Protein AF-A0A139WBH4-F1 (afdb_monomer)

Nearest PDB structures (foldseek):
  6y8w-assembly1_B  TM=2.605E-01  e=1.385E+00  Rhodospirillum rubrum
  5n76-assembly2_C  TM=2.200E-01  e=1.145E+00  Rhodospirillum rubrum

Sequence (106 aa):
MNLRVLLVVLVIICALQLVDVSAARKAATQCKHKKYGVFKIGERKPYPNKTCAEIICKSTGKLSSLQCSRHLKGKNGCKIVAGDRKKPFPNCCPQISCPVKDTNKG

pLDDT: mean 81.92, std 13.38, range [43.59, 95.38]

Foldseek 3Di:
DDPVVVVVVVVVVVVVVPPDPCPPLPQQQWAADPVPGIGGAQDWDFDPVLAQWIWHQHSSSDIDIDHADPDPDADVQKDWAQFDSVDHPPRRHIDIGHPDPPPPDD

Solvent-accessible surface area (backbone atoms only — not comparable to full-atom values): 6640 Å² total; per-residue (Å²): 134,57,72,70,57,54,53,53,51,52,52,53,53,56,60,65,68,69,71,70,90,68,72,75,78,68,73,38,71,44,20,79,40,95,89,80,44,76,32,47,51,72,38,71,44,75,39,92,82,78,52,65,24,33,37,32,14,40,74,84,32,42,75,41,79,47,65,58,80,90,76,77,73,74,50,95,83,30,44,78,40,84,33,45,79,90,46,62,63,72,55,22,30,66,44,81,50,61,70,81,76,80,88,77,75,134

Organism: Tribolium castaneum (NCBI:txid7070)

Structure (mmCIF, N/CA/C/O backbone):
data_AF-A0A139WBH4-F1
#
_entry.id   AF-A0A139WBH4-F1
#
loop_
_atom_site.group_PDB
_atom_site.id
_atom_site.type_symbol
_atom_site.label_atom_id
_atom_site.label_alt_id
_atom_site.label_comp_id
_atom_site.label_asym_id
_atom_site.label_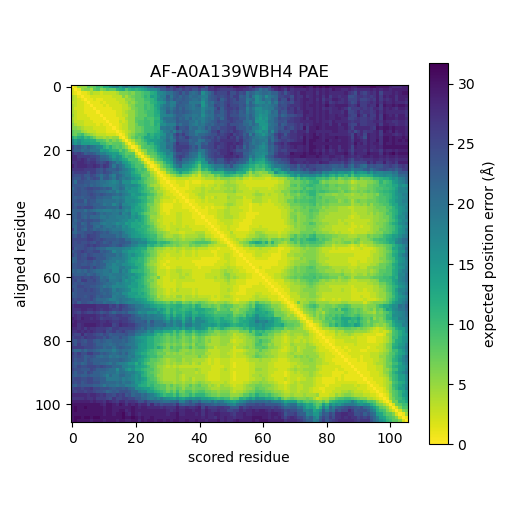entity_id
_atom_site.label_seq_id
_atom_site.pdbx_PDB_ins_code
_atom_site.Cartn_x
_atom_site.Cartn_y
_atom_site.Cartn_z
_atom_site.occupancy
_atom_site.B_iso_or_equiv
_atom_site.auth_seq_id
_atom_site.auth_comp_id
_atom_site.auth_asym_id
_atom_site.auth_atom_id
_atom_site.pdbx_PDB_model_num
ATOM 1 N N . MET A 1 1 ? -3.456 -10.143 63.291 1.00 57.62 1 MET A N 1
ATOM 2 C CA . MET A 1 1 ? -3.971 -10.456 61.938 1.00 57.62 1 MET A CA 1
ATOM 3 C C . MET A 1 1 ? -3.464 -11.841 61.554 1.00 57.62 1 MET A C 1
ATOM 5 O O . MET A 1 1 ? -2.264 -12.059 61.605 1.00 57.62 1 MET A O 1
ATOM 9 N N . ASN A 1 2 ? -4.357 -12.804 61.312 1.00 79.38 2 ASN A N 1
ATOM 10 C CA . ASN A 1 2 ? -3.994 -14.222 61.185 1.00 79.38 2 ASN A CA 1
ATOM 11 C C . ASN A 1 2 ? -3.351 -14.521 59.822 1.00 79.38 2 ASN A C 1
ATOM 13 O O . ASN A 1 2 ? -3.902 -14.135 58.795 1.00 79.38 2 ASN A O 1
ATOM 17 N N . LEU A 1 3 ? -2.242 -15.268 59.796 1.00 79.75 3 L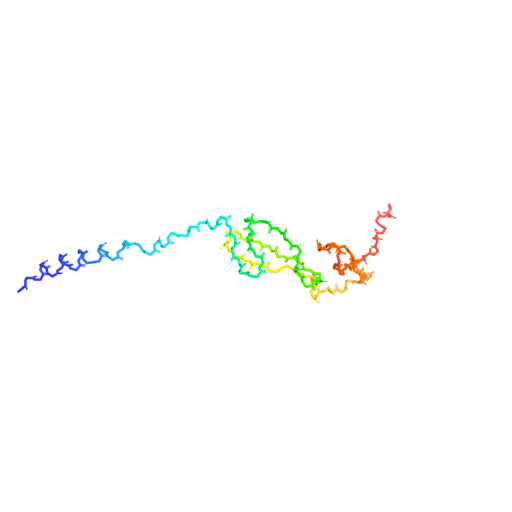EU A N 1
ATOM 18 C CA . LEU A 1 3 ? -1.532 -15.670 58.567 1.00 79.75 3 LEU A CA 1
ATOM 19 C C . LEU A 1 3 ? -2.460 -16.342 57.535 1.00 79.75 3 LEU A C 1
ATOM 21 O O . LEU A 1 3 ? -2.334 -16.127 56.334 1.00 79.75 3 LEU A O 1
ATOM 25 N N . ARG A 1 4 ? -3.456 -17.096 58.017 1.00 84.62 4 ARG A N 1
ATOM 26 C CA . ARG A 1 4 ? -4.501 -17.707 57.181 1.00 84.62 4 ARG A CA 1
ATOM 27 C C . ARG A 1 4 ? -5.379 -16.667 56.478 1.00 84.62 4 ARG A C 1
ATOM 29 O O . ARG A 1 4 ? -5.730 -16.855 55.324 1.00 84.62 4 ARG A O 1
ATOM 36 N N . VAL A 1 5 ? -5.690 -15.558 57.148 1.00 82.38 5 VAL A N 1
ATOM 37 C CA . VAL A 1 5 ? -6.473 -14.451 56.576 1.00 82.38 5 VAL A CA 1
ATOM 38 C C . VAL A 1 5 ? -5.648 -13.709 55.524 1.00 82.38 5 VAL A C 1
ATOM 40 O O . VAL A 1 5 ? -6.170 -13.394 54.462 1.00 82.38 5 VAL A O 1
ATOM 43 N N . LEU A 1 6 ? -4.345 -13.512 55.763 1.00 82.62 6 LEU A N 1
ATOM 44 C CA . LEU A 1 6 ? -3.438 -12.894 54.788 1.00 82.62 6 LEU A CA 1
ATOM 45 C C . LEU A 1 6 ? -3.334 -13.716 53.491 1.00 82.62 6 LEU A C 1
ATOM 47 O O . LEU A 1 6 ? -3.395 -13.151 52.402 1.00 82.62 6 LEU A O 1
ATOM 51 N N . LEU A 1 7 ? -3.230 -15.045 53.601 1.00 85.75 7 LEU A N 1
ATOM 52 C CA . LEU A 1 7 ? -3.181 -15.941 52.440 1.00 85.75 7 LEU A CA 1
ATOM 53 C C . LEU A 1 7 ? -4.481 -15.907 51.629 1.00 85.75 7 LEU A C 1
ATOM 55 O O . LEU A 1 7 ? -4.430 -15.833 50.405 1.00 85.75 7 LEU A O 1
ATOM 59 N N . VAL A 1 8 ? -5.638 -15.898 52.295 1.00 87.62 8 VAL A N 1
ATOM 60 C CA . VAL A 1 8 ? -6.941 -15.808 51.617 1.00 87.62 8 VAL A CA 1
ATOM 61 C C . VAL A 1 8 ? -7.083 -14.474 50.879 1.00 87.62 8 VAL A C 1
ATOM 63 O O . VAL A 1 8 ? -7.501 -14.455 49.724 1.00 87.62 8 VAL A O 1
ATOM 66 N N . VAL A 1 9 ? -6.668 -13.367 51.501 1.00 87.50 9 VAL A N 1
ATOM 67 C CA . VAL A 1 9 ? -6.700 -12.035 50.875 1.00 87.50 9 VAL A CA 1
ATOM 68 C C . VAL A 1 9 ? -5.783 -11.975 49.648 1.00 87.50 9 VAL A C 1
ATOM 70 O O . VAL A 1 9 ? -6.201 -11.476 48.605 1.00 87.50 9 VAL A O 1
ATOM 73 N N . LEU A 1 10 ? -4.571 -12.535 49.724 1.00 83.69 10 LEU A N 1
ATOM 74 C CA . LEU A 1 10 ? -3.637 -12.574 48.591 1.00 83.69 10 LEU A CA 1
ATOM 75 C C . LEU A 1 10 ? -4.165 -13.407 47.413 1.00 83.69 10 LEU A C 1
ATOM 77 O O . LEU A 1 10 ? -4.016 -12.996 46.262 1.00 83.69 10 LEU A O 1
ATOM 81 N N . VAL A 1 11 ? -4.821 -14.539 47.681 1.00 85.81 11 VAL A N 1
ATOM 82 C CA . VAL A 1 11 ? -5.423 -15.384 46.634 1.00 85.81 11 VAL A CA 1
ATOM 83 C C . VAL A 1 11 ? -6.585 -14.665 45.940 1.00 85.81 11 VAL A C 1
ATOM 85 O O . VAL A 1 11 ? -6.670 -14.696 44.712 1.00 85.81 11 VAL A O 1
ATOM 88 N N . ILE A 1 12 ? -7.437 -13.965 46.696 1.00 82.31 12 ILE A N 1
ATOM 89 C CA . ILE A 1 12 ? -8.554 -13.183 46.142 1.00 82.31 12 ILE A CA 1
ATOM 90 C C . ILE A 1 12 ? -8.035 -12.031 45.270 1.00 82.31 12 ILE A C 1
ATOM 92 O O . ILE A 1 12 ? -8.541 -11.821 44.169 1.00 82.31 12 ILE A O 1
ATOM 96 N N . ILE A 1 13 ? -6.994 -11.319 45.715 1.00 82.00 13 ILE A N 1
ATOM 97 C CA . ILE A 1 13 ? -6.382 -10.233 44.935 1.00 82.00 13 ILE A CA 1
ATOM 98 C C . ILE A 1 13 ? -5.773 -10.776 43.634 1.00 82.00 13 ILE A C 1
ATOM 100 O O . ILE A 1 13 ? -6.039 -10.215 42.575 1.00 82.00 13 ILE A O 1
ATOM 104 N N . CYS A 1 14 ? -5.024 -11.884 43.673 1.00 76.81 14 CYS A N 1
ATOM 105 C CA . CYS A 1 14 ? -4.474 -12.508 42.461 1.00 76.81 14 CYS A CA 1
ATOM 106 C C . CYS A 1 14 ? -5.567 -12.933 41.470 1.00 76.81 14 CYS A C 1
ATOM 108 O O . CYS A 1 14 ? -5.424 -12.708 40.270 1.00 76.81 14 CYS A O 1
ATOM 110 N N . ALA A 1 15 ? -6.671 -13.505 41.959 1.00 72.88 15 ALA A N 1
ATOM 111 C CA . ALA A 1 15 ? -7.794 -13.902 41.112 1.00 72.88 15 ALA A CA 1
ATOM 112 C C . ALA A 1 15 ? -8.475 -12.696 40.437 1.00 72.88 15 ALA A C 1
ATOM 114 O O . ALA A 1 15 ? -8.874 -12.790 39.277 1.00 72.88 15 ALA A O 1
ATOM 115 N N . LEU A 1 16 ? -8.554 -11.550 41.123 1.00 67.56 16 LEU A N 1
ATOM 116 C CA . LEU A 1 16 ? -9.121 -10.309 40.580 1.00 67.56 16 LEU A CA 1
ATOM 117 C C . LEU A 1 16 ? -8.220 -9.622 39.537 1.00 67.56 16 LEU A C 1
ATOM 119 O O . LEU A 1 16 ? -8.724 -8.847 38.734 1.00 67.56 16 LEU A O 1
ATOM 123 N N . GLN A 1 17 ? -6.911 -9.895 39.518 1.00 65.31 17 GLN A N 1
ATOM 124 C CA . GLN A 1 17 ? -5.968 -9.301 38.552 1.00 65.31 17 GLN A CA 1
ATOM 125 C C . GLN A 1 17 ? -5.809 -10.123 37.255 1.00 65.31 17 GLN A C 1
ATOM 127 O O . GLN A 1 17 ? -5.133 -9.678 36.330 1.00 65.31 17 GLN A O 1
ATOM 132 N N . LEU A 1 18 ? -6.407 -11.319 37.161 1.00 58.62 18 LEU A N 1
ATOM 133 C CA . LEU A 1 18 ? -6.310 -12.193 35.977 1.00 58.62 18 LEU A CA 1
ATOM 134 C C . LEU A 1 18 ? -7.391 -11.929 34.917 1.00 58.62 18 LEU A C 1
ATOM 136 O O . LEU A 1 18 ? -7.325 -12.485 33.818 1.00 58.62 18 LEU A O 1
ATOM 140 N N . VAL A 1 19 ? -8.371 -11.079 35.217 1.00 59.06 19 VAL A N 1
ATOM 141 C CA . VAL A 1 19 ? -9.389 -10.645 34.258 1.00 59.06 19 VAL A CA 1
ATOM 142 C C . VAL A 1 19 ? -8.891 -9.411 33.494 1.00 59.06 19 VAL A C 1
ATOM 144 O O . VAL A 1 19 ? -8.681 -8.345 34.060 1.00 59.06 19 VAL A O 1
ATOM 147 N N . ASP A 1 20 ? -8.703 -9.611 32.184 1.00 53.50 20 ASP A N 1
ATOM 148 C CA . ASP A 1 20 ? -8.619 -8.603 31.114 1.00 53.50 20 ASP A CA 1
ATOM 149 C C . ASP A 1 20 ? -7.251 -8.006 30.707 1.00 53.50 20 ASP A C 1
ATOM 151 O O . ASP A 1 20 ? -7.139 -6.827 30.377 1.00 53.50 20 ASP A O 1
ATOM 155 N N . VAL A 1 21 ? -6.230 -8.853 30.496 1.00 55.41 21 VAL A N 1
ATOM 156 C CA . VAL A 1 21 ? -5.191 -8.585 29.455 1.00 55.41 21 VAL A CA 1
ATOM 157 C C . VAL A 1 21 ? -5.656 -9.064 28.063 1.00 55.41 21 VAL A C 1
ATOM 159 O O . VAL A 1 21 ? -4.938 -9.022 27.069 1.00 55.41 21 VAL A O 1
ATOM 162 N N . SER A 1 22 ? -6.918 -9.457 27.934 1.00 50.84 22 SER A N 1
ATOM 163 C CA . SER A 1 22 ? -7.560 -9.739 26.652 1.00 50.84 22 SER A CA 1
ATOM 164 C C . SER A 1 22 ? -8.212 -8.470 26.124 1.00 50.84 22 SER A C 1
ATOM 166 O O . SER A 1 22 ? -9.417 -8.441 25.894 1.00 50.84 22 SER A O 1
ATOM 168 N N . ALA A 1 23 ? -7.432 -7.398 25.940 1.00 55.12 23 ALA A N 1
ATOM 169 C CA . ALA A 1 23 ? -7.896 -6.231 25.203 1.00 55.12 23 ALA A CA 1
ATOM 170 C C . ALA A 1 23 ? -8.408 -6.723 23.846 1.00 55.12 23 ALA A C 1
ATOM 172 O O . ALA A 1 23 ? -7.624 -7.083 22.961 1.00 55.12 23 ALA A O 1
ATOM 173 N N . ALA A 1 24 ? -9.734 -6.810 23.737 1.00 50.16 24 ALA A N 1
ATOM 174 C CA . ALA A 1 24 ? -10.451 -7.278 22.577 1.00 50.16 24 ALA A CA 1
ATOM 175 C C . ALA A 1 24 ? -9.875 -6.563 21.359 1.00 50.16 24 ALA A C 1
ATOM 177 O O . ALA A 1 24 ? -10.110 -5.370 21.145 1.00 50.16 24 ALA A O 1
ATOM 178 N N . ARG A 1 25 ? -9.091 -7.284 20.551 1.00 55.62 25 ARG A N 1
ATOM 179 C CA . ARG A 1 25 ? -8.715 -6.817 19.222 1.00 55.62 25 ARG A CA 1
ATOM 180 C C . ARG A 1 25 ? -10.001 -6.839 18.413 1.00 55.62 25 ARG A C 1
ATOM 182 O O . ARG A 1 25 ? -10.264 -7.805 17.705 1.00 55.62 25 ARG A O 1
ATOM 189 N N . LYS A 1 26 ? -10.835 -5.803 18.552 1.00 57.84 26 LYS A N 1
ATOM 190 C CA . LYS A 1 26 ? -11.927 -5.546 17.617 1.00 57.84 26 LYS A CA 1
ATOM 191 C C . LYS A 1 26 ? -11.291 -5.603 16.237 1.00 57.84 26 LYS A C 1
ATOM 193 O O . LYS A 1 26 ? -10.432 -4.777 15.927 1.00 57.84 26 LYS A O 1
ATOM 198 N N . ALA A 1 27 ? -11.660 -6.616 15.457 1.00 64.19 27 ALA A N 1
ATOM 199 C CA . ALA A 1 27 ? -11.269 -6.701 14.065 1.00 64.19 27 ALA A CA 1
ATOM 200 C C . ALA A 1 27 ? -11.723 -5.391 13.421 1.00 64.19 27 ALA A C 1
ATOM 202 O O . ALA A 1 27 ? -12.916 -5.085 13.374 1.00 64.19 27 ALA 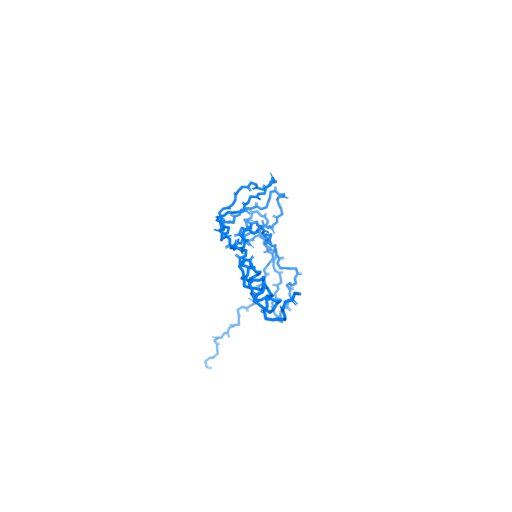A O 1
ATOM 203 N N . ALA A 1 28 ? -10.766 -4.548 13.047 1.00 71.00 28 ALA A N 1
ATOM 204 C CA . ALA A 1 28 ? -11.088 -3.277 12.438 1.00 71.00 28 ALA A CA 1
ATOM 205 C C . ALA A 1 28 ? -11.816 -3.568 11.123 1.00 71.00 28 ALA A C 1
ATOM 207 O O . ALA A 1 28 ? -11.294 -4.279 10.274 1.00 71.00 28 ALA A O 1
ATOM 208 N N . THR A 1 29 ? -13.027 -3.044 10.961 1.00 82.19 29 THR A N 1
ATOM 209 C CA . THR A 1 29 ? -13.852 -3.261 9.760 1.00 82.19 29 THR A CA 1
ATOM 210 C C . THR A 1 29 ? -13.527 -2.276 8.638 1.00 82.19 29 THR A C 1
ATOM 212 O O . THR A 1 29 ? -13.916 -2.476 7.488 1.00 82.19 29 THR A O 1
ATOM 215 N N . GLN A 1 30 ? -12.800 -1.205 8.961 1.00 91.19 30 GLN A N 1
ATOM 216 C CA . GLN A 1 30 ? -12.426 -0.139 8.041 1.00 91.19 30 GLN A CA 1
ATOM 217 C C . GLN A 1 30 ? -11.223 0.648 8.565 1.00 91.19 30 GLN A C 1
ATOM 219 O O . GLN A 1 30 ? -11.011 0.757 9.775 1.00 91.19 30 GLN A O 1
ATOM 224 N N . CYS A 1 31 ? -10.480 1.259 7.651 1.00 92.25 31 CYS A N 1
ATOM 225 C CA . CYS A 1 31 ? -9.436 2.224 7.955 1.00 92.25 31 CYS A CA 1
ATOM 226 C C . CYS A 1 31 ? -9.985 3.636 7.748 1.00 92.25 31 CYS A C 1
ATOM 228 O O . CYS A 1 31 ? -10.497 3.957 6.675 1.00 92.25 31 CYS A O 1
ATOM 230 N N . LYS A 1 32 ? -9.847 4.499 8.757 1.00 91.50 32 LYS A N 1
ATOM 231 C CA . LYS A 1 32 ? -10.202 5.920 8.662 1.00 91.50 32 LYS A CA 1
ATOM 232 C C . LYS A 1 32 ? -8.937 6.763 8.720 1.00 91.50 32 LYS A C 1
ATOM 234 O O . LYS A 1 32 ? -8.134 6.603 9.635 1.00 91.50 32 LYS A O 1
ATOM 239 N N . HIS A 1 33 ? -8.770 7.677 7.772 1.00 90.38 33 HIS A N 1
ATOM 240 C CA . HIS A 1 33 ? -7.637 8.594 7.762 1.00 90.38 33 HIS A CA 1
ATOM 241 C C . HIS A 1 33 ? -8.062 9.983 7.305 1.00 90.38 33 HIS A C 1
ATOM 243 O O . HIS A 1 33 ? -8.668 10.128 6.246 1.00 90.38 33 HIS A O 1
ATOM 249 N N . LYS A 1 34 ? -7.683 11.021 8.062 1.00 88.75 34 LYS A N 1
ATOM 250 C CA . LYS A 1 34 ? -8.112 12.411 7.810 1.00 88.75 34 LYS A CA 1
ATOM 251 C C . LYS A 1 34 ? -7.839 12.876 6.372 1.00 88.75 34 LYS A C 1
ATOM 253 O O . LYS A 1 34 ? -8.670 13.541 5.778 1.00 88.75 34 LYS A O 1
ATOM 258 N N . LYS A 1 35 ? -6.691 12.487 5.804 1.00 89.00 35 LYS A N 1
ATOM 259 C CA . LYS A 1 35 ? -6.253 12.902 4.457 1.00 89.00 35 LYS A CA 1
ATOM 260 C C . LYS A 1 35 ? -6.774 12.029 3.310 1.00 89.00 35 LYS A C 1
ATOM 262 O O . LYS A 1 35 ? -6.866 12.501 2.187 1.00 89.00 35 LYS A O 1
ATOM 267 N N . TYR A 1 36 ? -7.040 10.749 3.568 1.00 87.50 36 TYR A N 1
ATOM 268 C CA . TYR A 1 36 ? -7.319 9.763 2.510 1.00 87.50 36 TYR A CA 1
ATOM 269 C C . TYR A 1 36 ? -8.766 9.257 2.544 1.00 87.50 36 TYR A C 1
ATOM 271 O O . TYR A 1 36 ? -9.186 8.530 1.650 1.00 87.50 36 TYR A O 1
ATOM 279 N N . GLY A 1 37 ? -9.532 9.652 3.561 1.00 90.62 37 GLY A N 1
ATOM 280 C CA . GLY A 1 37 ? -10.909 9.235 3.756 1.00 90.62 37 GLY A CA 1
ATOM 281 C C . GLY A 1 37 ? -11.021 7.864 4.416 1.00 90.62 37 GLY A C 1
ATOM 282 O O . GLY A 1 37 ? -10.183 7.459 5.230 1.00 90.62 37 GLY A O 1
ATOM 283 N N . VAL A 1 38 ? -12.111 7.178 4.086 1.00 92.3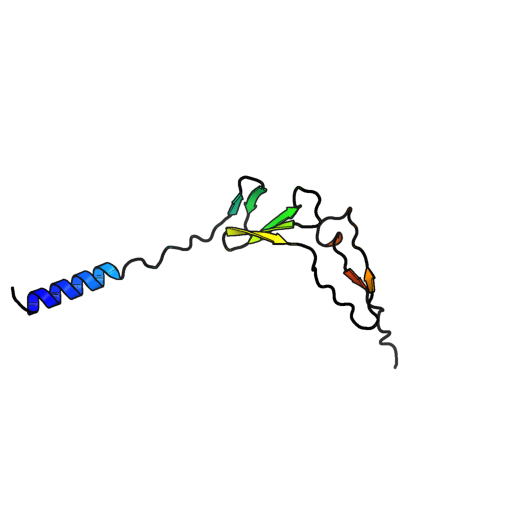1 38 VAL A N 1
ATOM 284 C CA . VAL A 1 38 ? -12.472 5.870 4.637 1.00 92.31 38 VAL A CA 1
ATOM 285 C C . VAL A 1 38 ? -12.223 4.784 3.593 1.00 92.31 38 VAL A C 1
ATOM 287 O O . VAL A 1 38 ? -12.492 4.972 2.402 1.00 92.31 38 VAL A O 1
ATOM 290 N N . PHE A 1 39 ? -11.696 3.657 4.062 1.00 94.25 39 PHE A N 1
ATOM 291 C CA . PHE A 1 39 ? -11.418 2.465 3.273 1.00 94.25 39 PHE A CA 1
ATOM 292 C C . PHE A 1 39 ? -11.999 1.247 3.979 1.00 94.25 39 PHE A C 1
ATOM 294 O O . PHE A 1 39 ? -11.757 1.054 5.172 1.00 94.25 39 PHE A O 1
ATOM 301 N N . LYS A 1 40 ? -12.701 0.391 3.248 1.00 94.50 40 LYS A N 1
ATOM 302 C CA . LYS A 1 40 ? -13.032 -0.960 3.699 1.00 94.50 40 LYS A CA 1
ATOM 303 C C . LYS A 1 40 ? -11.756 -1.795 3.762 1.00 94.50 40 LYS A C 1
ATOM 305 O O . LYS A 1 40 ? -10.805 -1.550 3.022 1.00 94.50 40 LYS A O 1
ATOM 310 N N . ILE A 1 41 ? -11.722 -2.797 4.633 1.00 93.88 41 ILE A N 1
ATOM 311 C CA . ILE A 1 41 ? -10.606 -3.751 4.668 1.00 93.88 41 ILE A CA 1
ATOM 312 C C . ILE A 1 41 ? -10.428 -4.387 3.284 1.00 93.88 41 ILE A C 1
ATOM 314 O O . ILE A 1 41 ? -11.396 -4.811 2.660 1.00 93.88 41 ILE A O 1
ATOM 318 N N . GLY A 1 42 ? -9.189 -4.419 2.796 1.00 91.88 42 GLY A N 1
ATOM 319 C CA . GLY A 1 42 ? -8.833 -4.903 1.462 1.00 91.88 42 GLY A CA 1
ATOM 320 C C . GLY A 1 42 ? -9.058 -3.896 0.329 1.00 91.88 42 GLY A C 1
ATOM 321 O O . GLY A 1 42 ? -8.530 -4.108 -0.762 1.00 91.88 42 GLY A O 1
ATOM 322 N N . GLU A 1 43 ? -9.771 -2.791 0.570 1.00 94.38 43 GLU A N 1
ATOM 323 C CA . GLU A 1 43 ? -9.998 -1.753 -0.438 1.00 94.38 43 GLU A CA 1
ATOM 324 C C . GLU A 1 43 ? -8.687 -1.054 -0.803 1.00 94.38 43 GLU A C 1
ATOM 326 O O . GLU A 1 43 ? -7.868 -0.730 0.068 1.00 94.38 43 GLU A O 1
ATOM 331 N N . ARG A 1 44 ? -8.522 -0.804 -2.104 1.00 93.94 44 ARG A N 1
ATOM 332 C CA . ARG A 1 44 ? -7.365 -0.141 -2.705 1.00 93.94 44 ARG A CA 1
ATOM 333 C C . ARG A 1 44 ? -7.817 1.118 -3.429 1.00 93.94 44 ARG A C 1
ATOM 335 O O . ARG A 1 44 ? -8.810 1.082 -4.152 1.00 93.94 44 ARG A O 1
ATOM 342 N N . LYS A 1 45 ? -7.087 2.221 -3.256 1.00 92.81 45 LYS A N 1
ATOM 343 C CA . LYS A 1 45 ? -7.302 3.462 -4.021 1.00 92.81 45 LYS A CA 1
ATOM 344 C C . LYS A 1 45 ? -5.984 4.025 -4.542 1.00 92.81 45 LYS A C 1
ATOM 346 O O . LYS A 1 45 ? -4.961 3.870 -3.869 1.00 92.81 45 LYS A O 1
ATOM 351 N N . PRO A 1 46 ? -6.002 4.726 -5.688 1.00 91.44 46 PRO A N 1
ATOM 352 C CA . PRO A 1 46 ? -4.838 5.452 -6.176 1.00 91.44 46 PRO A CA 1
ATOM 353 C C . PRO A 1 46 ? -4.319 6.447 -5.139 1.00 91.44 46 PRO A C 1
ATOM 355 O O . PRO A 1 46 ? -5.094 7.075 -4.411 1.00 91.44 46 PRO A O 1
ATOM 358 N N . TYR A 1 47 ? -3.001 6.619 -5.082 1.00 90.69 47 TYR A N 1
ATOM 359 C CA . TYR A 1 47 ? -2.407 7.630 -4.220 1.00 90.69 47 TYR A CA 1
ATOM 360 C C . TYR A 1 47 ? -2.675 9.045 -4.792 1.00 90.69 47 TYR A C 1
ATOM 362 O O . TYR A 1 47 ? -2.431 9.286 -5.976 1.00 90.69 47 TYR A O 1
ATOM 370 N N . PRO A 1 48 ? -3.140 10.022 -3.988 1.00 84.69 48 PRO A N 1
ATOM 371 C CA . PRO A 1 48 ? -3.683 11.289 -4.503 1.00 84.69 48 PRO A CA 1
ATOM 372 C C . PRO A 1 48 ? -2.670 12.246 -5.160 1.00 84.69 48 PRO A C 1
ATOM 374 O O . PRO A 1 48 ? -3.068 13.179 -5.846 1.00 84.69 48 PRO A O 1
ATOM 377 N N . ASN A 1 49 ? -1.362 12.050 -4.981 1.00 84.44 49 ASN A N 1
ATOM 378 C CA . ASN A 1 49 ? -0.314 12.953 -5.483 1.00 84.44 49 ASN A CA 1
ATOM 379 C C . ASN A 1 49 ? 0.248 12.551 -6.866 1.00 84.44 49 ASN A C 1
ATOM 381 O O . ASN A 1 49 ? 1.389 12.890 -7.173 1.00 84.44 49 ASN A O 1
ATOM 385 N N . LYS A 1 50 ? -0.504 11.784 -7.671 1.00 78.12 50 LYS A N 1
ATOM 386 C CA . LYS A 1 50 ? -0.075 11.256 -8.987 1.00 78.12 50 LYS A CA 1
ATOM 387 C C . LYS A 1 50 ? 1.206 10.402 -8.959 1.00 78.12 50 LYS A C 1
ATOM 389 O O . LYS A 1 50 ? 1.796 10.139 -10.004 1.00 78.12 50 LYS A O 1
ATOM 394 N N . THR A 1 51 ? 1.651 9.953 -7.786 1.00 87.94 51 THR A N 1
ATOM 395 C CA . THR A 1 51 ? 2.742 8.977 -7.685 1.00 87.94 51 THR A CA 1
ATOM 396 C C . THR A 1 51 ? 2.221 7.598 -8.077 1.00 87.94 51 THR A C 1
ATOM 398 O O . THR A 1 51 ? 1.083 7.257 -7.760 1.00 87.94 51 THR A O 1
ATOM 401 N N . CYS A 1 52 ? 3.059 6.789 -8.733 1.00 92.38 52 CYS A N 1
ATOM 402 C CA . CYS A 1 52 ? 2.753 5.389 -9.024 1.00 92.38 52 CYS A CA 1
ATOM 403 C C . CYS A 1 52 ? 2.752 4.555 -7.731 1.00 92.38 52 CYS A C 1
ATOM 405 O O . CYS A 1 52 ? 3.745 3.931 -7.350 1.00 92.38 52 CYS A O 1
ATOM 407 N N . ALA A 1 53 ? 1.638 4.630 -7.014 1.00 93.56 53 ALA A N 1
ATOM 408 C CA . ALA A 1 53 ? 1.406 3.979 -5.742 1.00 93.56 53 ALA A CA 1
ATOM 409 C C . ALA A 1 53 ? -0.100 3.834 -5.503 1.00 93.56 53 ALA A C 1
ATOM 411 O O . ALA A 1 53 ? -0.915 4.591 -6.041 1.00 93.56 53 ALA A O 1
ATOM 412 N N . GLU A 1 54 ? -0.464 2.901 -4.635 1.00 94.25 54 GLU A N 1
ATOM 413 C CA . GLU A 1 54 ? -1.827 2.762 -4.130 1.00 94.25 54 GLU A CA 1
ATOM 414 C C . GLU A 1 54 ? -1.838 2.693 -2.605 1.00 94.25 54 GLU A C 1
ATOM 416 O O . GLU A 1 54 ? -0.845 2.350 -1.959 1.00 94.25 54 GLU A O 1
ATOM 421 N N . ILE A 1 55 ? -2.970 3.056 -2.018 1.00 94.81 55 ILE A N 1
ATOM 422 C CA . ILE A 1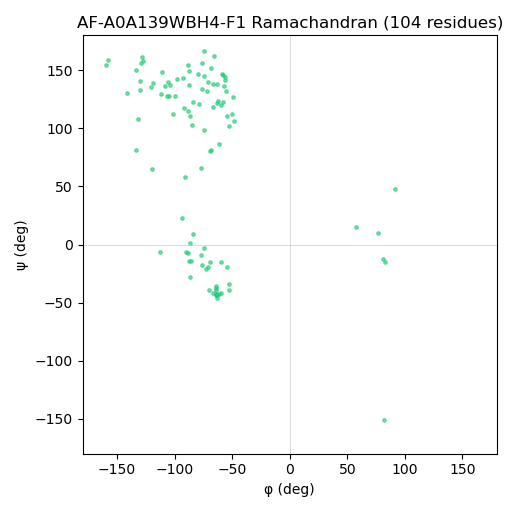 55 ? -3.226 2.942 -0.587 1.00 94.81 55 ILE A CA 1
ATOM 423 C C . ILE A 1 55 ? -4.165 1.759 -0.390 1.00 94.81 55 ILE A C 1
ATOM 425 O O . ILE A 1 55 ? -5.222 1.711 -1.016 1.00 94.81 55 ILE A O 1
ATOM 429 N N . ILE A 1 56 ? -3.791 0.836 0.494 1.00 95.12 56 ILE A N 1
ATOM 430 C CA . ILE A 1 56 ? -4.598 -0.323 0.876 1.00 95.12 56 ILE A CA 1
ATOM 431 C C . ILE A 1 56 ? -4.917 -0.292 2.369 1.00 95.12 56 ILE A C 1
ATOM 433 O O . ILE A 1 56 ? -4.052 -0.003 3.201 1.00 95.12 56 ILE A O 1
ATOM 437 N N . CYS A 1 57 ? -6.151 -0.638 2.720 1.00 95.38 57 CYS A N 1
ATOM 438 C CA . CYS A 1 57 ? -6.524 -0.902 4.104 1.00 95.38 57 CYS A CA 1
ATOM 439 C C . CYS A 1 57 ? -6.246 -2.367 4.459 1.00 95.38 57 CYS A C 1
ATOM 441 O O . CYS A 1 57 ? -6.896 -3.276 3.945 1.00 95.38 57 CYS A O 1
ATOM 443 N N . LYS A 1 58 ? -5.256 -2.619 5.321 1.00 93.56 58 LYS A N 1
ATOM 444 C CA . LYS A 1 58 ? -4.914 -3.980 5.766 1.00 93.56 58 LYS A CA 1
ATOM 445 C C . LYS A 1 58 ? -5.931 -4.488 6.787 1.00 93.56 58 LYS A C 1
ATOM 447 O O . LYS A 1 58 ? -6.511 -3.692 7.516 1.00 93.56 58 LYS A O 1
ATOM 452 N N . SER A 1 59 ? -6.053 -5.811 6.922 1.00 89.94 59 SER A N 1
ATOM 453 C CA . SER A 1 59 ? -6.905 -6.490 7.922 1.00 89.94 59 SER A CA 1
ATOM 454 C C . SER A 1 59 ? -6.650 -6.061 9.371 1.00 89.94 59 SER A C 1
ATOM 456 O O . SER A 1 59 ? -7.511 -6.206 10.229 1.00 89.94 59 SER A O 1
ATOM 458 N N . THR A 1 60 ? -5.485 -5.473 9.644 1.00 87.44 60 THR A N 1
ATOM 459 C CA . THR A 1 60 ? -5.133 -4.870 10.933 1.00 87.44 60 THR A CA 1
ATOM 460 C C . THR A 1 60 ? -5.824 -3.528 11.207 1.00 87.44 60 THR A C 1
ATOM 462 O O . THR A 1 60 ? -5.589 -2.942 12.261 1.00 87.44 60 THR A O 1
ATOM 465 N N . GLY A 1 61 ? -6.616 -2.994 10.270 1.00 87.94 61 GLY A N 1
ATOM 466 C CA . GLY A 1 61 ? -7.220 -1.661 10.375 1.00 87.94 61 GLY A CA 1
ATOM 467 C C . GLY A 1 61 ? -6.262 -0.510 10.093 1.00 87.94 61 GLY A C 1
ATOM 468 O O . GLY A 1 61 ? -6.595 0.648 10.343 1.00 87.94 61 GLY A O 1
ATOM 469 N N . LYS A 1 62 ? -5.061 -0.809 9.590 1.00 89.94 62 LYS A N 1
ATOM 470 C CA . LYS A 1 62 ? -4.042 0.191 9.260 1.00 89.94 62 LYS A CA 1
ATOM 471 C C . LYS A 1 62 ? -3.974 0.409 7.754 1.00 89.94 62 LYS A C 1
ATOM 473 O O . LYS A 1 62 ? -3.967 -0.548 6.976 1.00 89.94 62 LYS A O 1
ATOM 478 N N . LEU A 1 63 ? -3.859 1.673 7.349 1.00 93.31 63 LEU A N 1
ATOM 479 C CA . LEU A 1 63 ? -3.504 2.009 5.975 1.00 93.31 63 LEU A CA 1
ATOM 480 C C . LEU A 1 63 ? -2.042 1.656 5.712 1.00 93.31 63 LEU A C 1
ATOM 482 O O . LEU A 1 63 ? -1.167 1.882 6.547 1.00 93.31 63 LEU A O 1
ATOM 486 N N . SER A 1 64 ? -1.787 1.127 4.526 1.00 93.00 64 SER A N 1
ATOM 487 C CA . SER A 1 64 ? -0.456 0.857 4.002 1.00 93.00 64 SER A CA 1
ATOM 488 C C . SER A 1 64 ? -0.366 1.451 2.607 1.00 93.00 64 SER A C 1
ATOM 490 O O . SER A 1 64 ? -1.314 1.347 1.832 1.00 93.00 64 SER A O 1
ATOM 492 N N . SER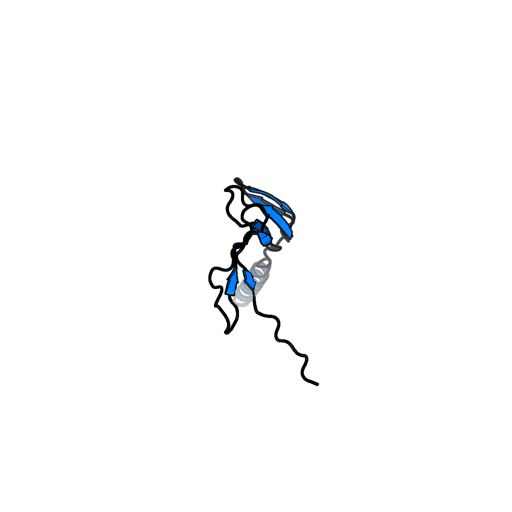 A 1 65 ? 0.773 2.039 2.265 1.00 92.31 65 SER A N 1
ATOM 493 C CA . SER A 1 65 ? 1.088 2.377 0.880 1.00 92.31 65 SER A CA 1
ATOM 494 C C . SER A 1 65 ? 1.762 1.185 0.204 1.00 92.31 65 SER A C 1
ATOM 496 O O . SER A 1 65 ? 2.619 0.522 0.792 1.00 92.31 65 SER A O 1
ATOM 498 N N . LEU A 1 66 ? 1.358 0.903 -1.028 1.00 92.75 66 LEU A N 1
ATOM 499 C CA . LEU A 1 66 ? 2.041 -0.001 -1.941 1.00 92.75 66 LEU A CA 1
ATOM 500 C C . LEU A 1 66 ? 2.722 0.856 -3.003 1.00 92.75 66 LEU A C 1
ATOM 502 O O . LEU A 1 66 ? 2.107 1.744 -3.588 1.00 92.75 66 LEU A O 1
ATOM 506 N N . GLN A 1 67 ? 4.013 0.620 -3.198 1.00 92.94 67 GLN A N 1
ATOM 507 C CA . GLN A 1 67 ? 4.868 1.361 -4.121 1.00 92.94 67 GLN A CA 1
ATOM 508 C C . GLN A 1 67 ? 5.595 0.374 -5.030 1.00 92.94 67 GLN A C 1
ATOM 510 O O . GLN A 1 67 ? 5.709 -0.811 -4.705 1.00 92.94 67 GLN A O 1
ATOM 515 N N . CYS A 1 68 ? 6.107 0.860 -6.158 1.00 91.44 68 CYS A N 1
ATOM 516 C CA . CYS A 1 68 ? 6.942 0.050 -7.035 1.00 91.44 68 CYS A CA 1
ATOM 517 C C . CYS A 1 68 ? 8.169 -0.489 -6.296 1.00 91.44 68 CYS A C 1
ATOM 519 O O . CYS A 1 68 ? 8.742 0.176 -5.427 1.00 91.44 68 CYS A O 1
ATOM 521 N N . SER A 1 69 ? 8.596 -1.693 -6.669 1.00 86.12 69 SER A N 1
ATOM 522 C CA . SER A 1 69 ? 9.787 -2.299 -6.087 1.00 86.12 69 SER A CA 1
ATOM 523 C C . SER A 1 69 ? 11.021 -1.450 -6.415 1.00 86.12 69 SER A C 1
ATOM 525 O O . SER A 1 69 ? 11.324 -1.216 -7.583 1.00 86.12 69 SER A O 1
ATOM 527 N N . ARG A 1 70 ? 11.734 -0.976 -5.384 1.00 75.94 70 ARG A N 1
ATOM 528 C CA . ARG A 1 70 ? 12.938 -0.132 -5.535 1.00 75.94 70 ARG A CA 1
ATOM 529 C C . ARG A 1 70 ? 14.179 -0.918 -5.959 1.00 75.94 70 ARG A C 1
ATOM 531 O O . ARG A 1 70 ? 15.139 -0.334 -6.446 1.00 75.94 70 ARG A O 1
ATOM 538 N N . HIS A 1 71 ? 14.153 -2.238 -5.790 1.00 72.12 71 HIS A N 1
ATOM 539 C CA . HIS A 1 71 ? 15.275 -3.128 -6.075 1.00 72.12 71 HIS A CA 1
ATOM 540 C C . HIS A 1 71 ? 14.891 -4.145 -7.149 1.00 72.12 71 HIS A C 1
ATOM 542 O O . HIS A 1 71 ? 14.830 -5.347 -6.896 1.00 72.12 71 HIS A O 1
ATOM 548 N N . LEU A 1 72 ? 14.627 -3.667 -8.364 1.00 76.69 72 LEU A N 1
ATOM 549 C CA . LEU A 1 72 ? 14.613 -4.549 -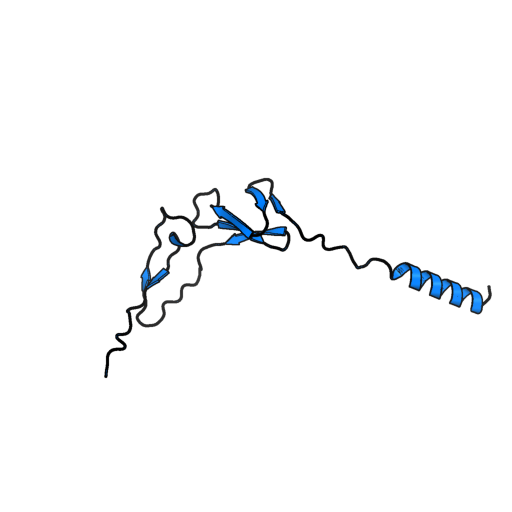9.527 1.00 76.69 72 LEU A CA 1
ATOM 550 C C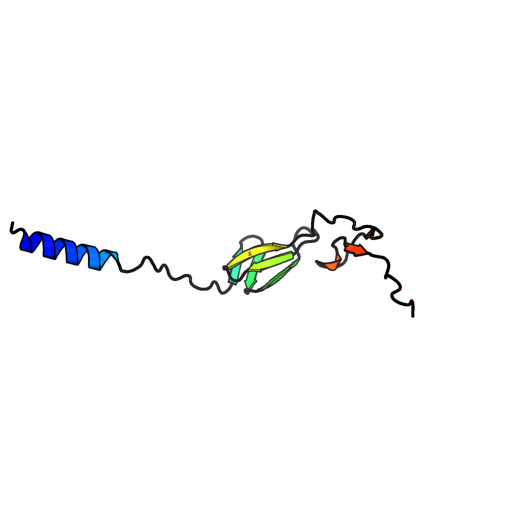 . LEU A 1 72 ? 16.068 -4.882 -9.864 1.00 76.69 72 LEU A C 1
ATOM 552 O O . LEU A 1 72 ? 16.775 -4.080 -10.467 1.00 76.69 72 LEU A O 1
ATOM 556 N N . LYS A 1 73 ? 16.545 -6.047 -9.421 1.00 73.69 73 LYS A N 1
ATOM 557 C CA . LYS A 1 73 ? 17.840 -6.564 -9.868 1.00 73.69 73 LYS A CA 1
ATOM 558 C C . LYS A 1 73 ? 17.654 -7.171 -11.254 1.00 73.69 73 LYS A C 1
ATOM 560 O O . LYS A 1 73 ? 16.851 -8.088 -11.422 1.00 73.69 73 LYS A O 1
ATOM 565 N N . GLY A 1 74 ? 18.391 -6.656 -12.236 1.00 66.38 74 GLY A N 1
ATOM 566 C CA . GLY A 1 74 ? 18.496 -7.299 -13.541 1.00 66.38 74 GLY A CA 1
ATOM 567 C C . GLY A 1 74 ? 19.038 -8.716 -13.358 1.00 66.38 74 GLY A C 1
ATOM 568 O O . GLY A 1 74 ? 20.093 -8.907 -12.758 1.00 66.38 74 GLY A O 1
ATOM 569 N N . LYS A 1 75 ? 18.288 -9.714 -13.822 1.00 71.38 75 LYS A N 1
ATOM 570 C CA . LYS A 1 75 ? 18.764 -11.098 -13.941 1.00 71.38 75 LYS A CA 1
ATOM 571 C C . LYS A 1 75 ? 19.437 -11.250 -15.309 1.00 71.38 75 LYS A C 1
ATOM 573 O O . LYS A 1 75 ? 19.030 -10.564 -16.241 1.00 71.38 75 LYS A O 1
ATOM 578 N N . ASN A 1 76 ? 20.442 -12.120 -15.447 1.00 78.19 76 ASN A N 1
ATOM 579 C CA . ASN A 1 76 ? 21.171 -12.300 -16.713 1.00 78.19 76 ASN A CA 1
ATOM 580 C C . ASN A 1 76 ? 20.218 -12.484 -17.904 1.00 78.19 76 ASN A C 1
ATOM 582 O O . ASN A 1 76 ? 19.331 -13.337 -17.871 1.00 78.19 76 ASN A O 1
ATOM 586 N N . GLY A 1 77 ? 20.409 -11.664 -18.940 1.00 80.69 77 GLY A N 1
ATOM 587 C CA . GLY A 1 77 ? 19.570 -11.631 -20.140 1.00 80.69 77 GLY A CA 1
ATOM 588 C C . GLY A 1 77 ? 18.285 -10.807 -20.013 1.00 80.69 77 GLY A C 1
ATOM 589 O O . GLY A 1 77 ? 17.711 -10.458 -21.035 1.00 80.69 77 GLY A O 1
ATOM 590 N N . CYS A 1 78 ? 17.843 -10.435 -18.809 1.00 87.44 78 CYS A N 1
ATOM 591 C CA . CYS A 1 78 ? 16.633 -9.642 -18.600 1.00 87.44 78 CYS A CA 1
ATOM 592 C C . CYS A 1 78 ? 16.931 -8.139 -18.531 1.00 87.44 78 CYS A C 1
ATOM 594 O O . CYS A 1 78 ? 17.927 -7.712 -17.944 1.00 87.44 78 CYS A O 1
ATOM 596 N N . LYS A 1 79 ? 16.026 -7.322 -19.073 1.00 88.00 79 LYS A N 1
ATOM 597 C CA . LYS A 1 79 ? 16.102 -5.855 -19.038 1.00 88.00 79 LYS A CA 1
ATOM 598 C C . LYS A 1 79 ? 15.009 -5.286 -18.141 1.00 88.00 79 LYS A C 1
ATOM 600 O O . LYS A 1 79 ? 13.916 -5.841 -18.051 1.00 88.00 79 LYS A O 1
ATOM 605 N N . ILE A 1 80 ? 15.297 -4.161 -17.494 1.00 89.19 80 ILE A N 1
ATOM 606 C CA . ILE A 1 80 ? 14.279 -3.378 -16.790 1.00 89.19 80 ILE A CA 1
ATOM 607 C C . ILE A 1 80 ? 13.615 -2.470 -17.823 1.00 89.19 80 ILE A C 1
ATOM 609 O O . ILE A 1 80 ? 14.291 -1.686 -18.486 1.00 89.19 80 ILE A O 1
ATOM 613 N N . VAL A 1 81 ? 12.300 -2.587 -17.961 1.00 89.94 81 VAL A N 1
ATOM 614 C CA . VAL A 1 81 ? 11.485 -1.783 -18.872 1.00 89.94 81 VAL A CA 1
ATOM 615 C C . VAL A 1 81 ? 10.655 -0.813 -18.044 1.00 89.94 81 VAL A C 1
ATOM 617 O O . VAL A 1 81 ? 10.115 -1.175 -16.996 1.00 89.94 81 VAL A O 1
ATOM 620 N N . ALA A 1 82 ? 10.581 0.440 -18.488 1.00 89.88 82 ALA A N 1
ATOM 621 C CA . ALA A 1 82 ? 9.761 1.446 -17.830 1.00 89.88 82 ALA A CA 1
ATOM 622 C C . ALA A 1 82 ? 8.272 1.064 -17.898 1.00 89.88 82 ALA A C 1
ATOM 624 O O . ALA A 1 82 ? 7.787 0.611 -18.932 1.00 89.88 82 ALA A O 1
ATOM 625 N N . GLY A 1 83 ? 7.552 1.269 -16.793 1.00 90.69 83 GLY A N 1
ATOM 626 C CA . GLY A 1 83 ? 6.098 1.128 -16.757 1.00 90.69 83 GLY A CA 1
ATOM 627 C C . GLY A 1 83 ? 5.386 2.297 -17.431 1.00 90.69 83 GLY A C 1
ATOM 628 O O . GLY A 1 83 ? 5.971 3.360 -17.665 1.00 90.69 83 GLY A O 1
ATOM 629 N N . ASP A 1 84 ? 4.092 2.128 -17.689 1.00 92.50 84 ASP A N 1
ATOM 630 C CA . ASP A 1 84 ? 3.264 3.177 -18.283 1.00 92.50 84 ASP A CA 1
ATOM 631 C C . ASP A 1 84 ? 2.741 4.127 -17.202 1.00 92.50 84 ASP A C 1
ATOM 633 O O . ASP A 1 84 ? 1.781 3.827 -16.490 1.00 92.50 84 ASP A O 1
ATOM 637 N N . ARG A 1 85 ? 3.349 5.312 -17.103 1.00 89.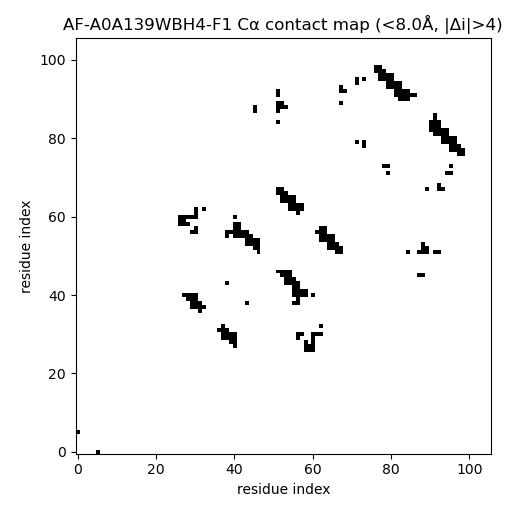06 85 ARG A N 1
ATOM 638 C CA . ARG A 1 85 ? 2.997 6.331 -16.099 1.00 89.06 85 ARG A CA 1
ATOM 639 C C . ARG A 1 85 ? 1.544 6.818 -16.180 1.00 89.06 85 ARG A C 1
ATOM 641 O O . ARG A 1 85 ? 1.093 7.459 -15.234 1.00 89.06 85 ARG A O 1
ATOM 648 N N . LYS A 1 86 ? 0.824 6.558 -17.278 1.00 90.69 86 LYS A N 1
ATOM 649 C CA . LYS A 1 86 ? -0.598 6.910 -17.427 1.00 90.69 86 LYS A CA 1
ATOM 650 C C . LYS A 1 86 ? -1.537 5.825 -16.895 1.00 90.69 86 LYS A C 1
ATOM 652 O O . LYS A 1 86 ? -2.722 6.093 -16.713 1.00 90.69 86 LYS A O 1
ATOM 657 N N . LYS A 1 87 ? -1.035 4.613 -16.643 1.00 91.44 87 LYS A N 1
ATOM 658 C CA . LYS A 1 87 ? -1.825 3.503 -16.102 1.00 91.44 87 LYS A CA 1
ATOM 659 C C . LYS A 1 87 ? -1.830 3.512 -14.568 1.00 91.44 87 LYS A C 1
ATOM 661 O O . LYS A 1 87 ? -0.906 4.033 -13.948 1.00 91.44 87 LYS A O 1
ATOM 666 N N . PRO A 1 88 ? -2.859 2.935 -13.928 1.00 90.75 88 PRO A N 1
ATOM 667 C CA . PRO A 1 88 ? -2.873 2.774 -12.478 1.00 90.75 88 PRO A CA 1
ATOM 668 C C . PRO A 1 88 ? -1.779 1.807 -12.005 1.00 90.75 88 PRO A C 1
ATOM 670 O O . PRO A 1 88 ? -1.259 0.998 -12.777 1.00 90.75 88 PRO A O 1
ATOM 673 N N . PHE A 1 89 ? -1.447 1.862 -10.713 1.00 93.12 89 PHE A N 1
ATOM 674 C CA . PHE A 1 89 ? -0.629 0.832 -10.070 1.00 93.12 89 PHE A CA 1
ATOM 675 C C . PHE A 1 89 ? -1.291 -0.550 -10.253 1.00 93.12 89 PHE A C 1
ATOM 677 O O . PHE A 1 89 ? -2.517 -0.635 -10.184 1.00 93.12 89 PHE A O 1
ATOM 684 N N . PRO A 1 90 ? -0.529 -1.635 -10.486 1.00 92.38 90 PRO A N 1
ATOM 685 C CA . PRO A 1 90 ? 0.933 -1.715 -10.599 1.00 92.38 90 PRO A CA 1
ATOM 686 C C . PRO A 1 90 ? 1.479 -1.445 -12.013 1.00 92.38 90 PRO A C 1
ATOM 688 O O . PRO A 1 90 ? 2.686 -1.502 -12.219 1.00 92.38 90 PRO A O 1
ATOM 691 N N . ASN A 1 91 ? 0.634 -1.141 -12.998 1.00 92.25 91 ASN A N 1
ATOM 692 C CA . ASN A 1 91 ? 1.038 -1.042 -14.408 1.00 92.25 91 ASN A CA 1
ATOM 693 C C . ASN A 1 91 ? 1.909 0.185 -14.727 1.00 92.25 91 ASN A C 1
ATOM 695 O O . ASN A 1 91 ? 2.626 0.190 -15.727 1.00 92.25 91 ASN A O 1
ATOM 699 N N . CYS A 1 92 ? 1.887 1.207 -13.873 1.00 93.00 92 CYS A N 1
ATOM 700 C CA . CYS A 1 92 ? 2.836 2.317 -13.946 1.00 93.00 92 CYS A CA 1
ATOM 701 C C . CYS A 1 92 ? 4.231 1.994 -13.402 1.00 93.00 92 CYS A C 1
ATOM 703 O O . CYS A 1 92 ? 5.146 2.806 -13.558 1.00 93.00 92 CYS A O 1
ATOM 705 N N . CYS A 1 93 ? 4.418 0.835 -12.763 1.00 93.00 93 CYS A N 1
ATOM 706 C CA . CYS A 1 93 ? 5.713 0.438 -12.233 1.00 93.00 93 CYS A CA 1
ATOM 707 C C . CYS A 1 93 ? 6.627 -0.121 -13.325 1.00 93.00 93 CYS A C 1
ATOM 709 O O . CYS A 1 93 ? 6.147 -0.802 -14.231 1.00 93.00 93 CYS A O 1
ATOM 711 N N . PRO A 1 94 ? 7.950 0.104 -13.221 1.00 92.12 94 PRO A N 1
ATOM 712 C CA . PRO A 1 94 ? 8.910 -0.603 -14.054 1.00 92.12 94 PRO A CA 1
ATOM 713 C C . PRO A 1 94 ? 8.801 -2.117 -13.842 1.00 92.12 94 PRO A C 1
ATOM 715 O O . PRO A 1 94 ? 8.513 -2.585 -12.737 1.00 92.12 94 PRO A O 1
ATOM 718 N N . GLN A 1 95 ? 9.044 -2.873 -14.907 1.00 89.56 95 GLN A N 1
ATOM 719 C CA . GLN A 1 95 ? 8.934 -4.329 -14.932 1.00 89.56 95 GLN A CA 1
ATOM 720 C C . GLN A 1 95 ? 10.222 -4.957 -15.459 1.00 89.56 95 GLN A C 1
ATOM 722 O O . GLN A 1 95 ? 11.006 -4.318 -16.159 1.00 89.56 95 GLN A O 1
ATOM 727 N N . ILE A 1 96 ? 10.450 -6.224 -15.118 1.00 89.06 96 ILE A N 1
ATOM 728 C CA . ILE A 1 96 ? 11.557 -7.005 -15.671 1.00 89.06 96 ILE A CA 1
ATOM 729 C C . ILE A 1 96 ? 11.028 -7.741 -16.899 1.00 89.06 96 ILE A C 1
ATOM 731 O O . ILE A 1 96 ? 10.148 -8.588 -16.780 1.00 89.06 96 ILE A O 1
ATOM 735 N N . SER A 1 97 ? 11.589 -7.430 -18.063 1.00 87.56 97 SER A N 1
ATOM 736 C CA . SER A 1 97 ? 11.338 -8.148 -19.307 1.00 87.56 97 SER A CA 1
ATOM 737 C C . SER A 1 97 ? 12.505 -9.088 -19.573 1.00 87.56 97 SER A C 1
ATOM 739 O O . SER A 1 97 ? 13.624 -8.643 -19.840 1.00 87.56 97 SER A O 1
ATOM 741 N N . CYS A 1 98 ? 12.254 -10.389 -19.487 1.00 86.50 98 CYS A N 1
ATOM 742 C CA . CYS A 1 98 ? 13.224 -11.413 -19.848 1.00 86.50 98 CYS A CA 1
ATOM 743 C C . CYS A 1 98 ? 12.949 -11.908 -21.272 1.00 86.50 98 CYS A C 1
ATOM 745 O O . CYS A 1 98 ? 11.780 -12.041 -21.635 1.00 86.50 98 CYS A O 1
ATOM 747 N N . PRO A 1 99 ? 13.986 -12.207 -22.071 1.00 82.81 99 PRO A N 1
ATOM 748 C CA . PRO A 1 99 ? 13.800 -12.956 -23.298 1.00 82.81 99 PRO A CA 1
ATOM 749 C C . PRO A 1 99 ? 13.145 -14.287 -22.939 1.00 82.81 99 PRO A C 1
ATOM 751 O O . PRO A 1 99 ? 13.514 -14.929 -21.947 1.00 82.81 99 PRO A O 1
ATOM 754 N N . VAL A 1 100 ? 12.151 -14.676 -23.729 1.00 78.12 100 VAL A N 1
ATOM 755 C CA . VAL A 1 100 ? 11.593 -16.022 -23.662 1.00 78.12 100 VAL A CA 1
ATOM 756 C C . VAL A 1 100 ? 12.758 -16.953 -23.970 1.00 78.12 100 VAL A C 1
ATOM 758 O O . VAL A 1 100 ? 13.407 -16.809 -25.002 1.00 78.12 100 VAL A O 1
ATOM 761 N N . LYS A 1 101 ? 13.111 -17.842 -23.041 1.00 65.94 101 LYS A N 1
ATOM 762 C CA . LYS A 1 101 ? 14.022 -18.923 -23.404 1.00 65.94 101 LYS A CA 1
ATOM 763 C C . LYS A 1 101 ? 13.241 -19.786 -24.380 1.00 65.94 101 LYS A C 1
ATOM 765 O O . LYS A 1 101 ? 12.207 -20.318 -23.986 1.00 65.94 101 LYS A O 1
ATOM 770 N N . ASP A 1 102 ? 13.716 -19.909 -25.610 1.00 58.91 102 ASP A N 1
ATOM 771 C CA . ASP A 1 102 ? 13.227 -20.920 -26.537 1.00 58.91 102 ASP A CA 1
ATOM 772 C C . ASP A 1 102 ? 13.516 -22.303 -25.935 1.00 58.91 102 ASP A C 1
ATOM 774 O O . ASP A 1 102 ? 14.550 -22.918 -26.184 1.00 58.91 102 ASP A O 1
ATOM 778 N N . THR A 1 103 ? 12.620 -22.817 -25.094 1.00 56.97 103 THR A N 1
ATOM 779 C CA . THR A 1 103 ? 12.533 -24.253 -24.814 1.00 56.97 103 THR A CA 1
ATOM 780 C C . THR A 1 103 ? 11.833 -24.913 -25.995 1.00 56.97 103 THR A C 1
ATOM 782 O O . THR A 1 103 ? 10.712 -25.391 -25.887 1.00 56.97 103 THR A O 1
ATOM 785 N N . ASN A 1 104 ? 12.509 -24.875 -27.140 1.00 54.91 104 ASN A N 1
ATOM 786 C CA . ASN A 1 104 ? 12.304 -25.762 -28.273 1.00 54.91 104 ASN A CA 1
ATOM 787 C C . ASN A 1 104 ? 13.690 -26.222 -28.724 1.00 54.91 104 ASN A C 1
ATOM 789 O O . ASN A 1 104 ? 14.298 -25.681 -29.645 1.00 54.91 104 ASN A O 1
ATOM 793 N N . LYS A 1 105 ? 14.214 -27.218 -28.017 1.00 48.91 105 LYS A N 1
ATOM 794 C CA . LYS A 1 105 ? 15.223 -28.120 -28.558 1.00 48.91 105 LYS A CA 1
ATOM 795 C C . LYS A 1 105 ? 14.726 -29.519 -28.220 1.00 48.91 105 LYS A C 1
ATOM 797 O O . LYS A 1 105 ? 14.608 -29.832 -27.036 1.00 48.91 105 LYS A O 1
ATOM 802 N N . GLY A 1 106 ? 14.280 -30.222 -29.262 1.00 43.59 106 GLY A N 1
ATOM 803 C CA . GLY A 1 106 ? 13.794 -31.598 -29.195 1.00 43.59 106 GLY A CA 1
ATOM 804 C C . GLY A 1 106 ? 14.889 -32.610 -28.917 1.00 43.59 106 GLY A C 1
ATOM 805 O O . GLY A 1 106 ? 16.062 -32.196 -28.756 1.00 43.59 106 GLY A O 1
#

Mean predicted aligned error: 12.92 Å

InterPro domains:
  IPR029277 Single domain Von Willebrand factor type C domain [PF15430] (31-98)
  IPR029277 Single domain Von Willebrand factor type C domain [SM01318] (34-98)
  IPR053308 Vago-like [PTHR39957] (4-99)

Radius of gyration: 27.45 Å; Cα contacts (8 Å, |Δi|>4): 138; chains: 1; bounding box: 35×45×91 Å

Secondary structure (DSSP, 8-state):
--HHHHHHHHHHHHHHTSS----------EEEETTTEEEETT-EEE-TTS-SEEEEE-TTS-EEEEE--S--PPPTT-EEE---TTSPTTTTS-EEEPPPP-----